Protein AF-A0A6G2DXN5-F1 (afdb_monomer_lite)

Structure (mmCIF, N/CA/C/O backbone):
data_AF-A0A6G2DXN5-F1
#
_entry.id   AF-A0A6G2DXN5-F1
#
loop_
_atom_site.group_PDB
_atom_site.id
_atom_site.type_symbol
_atom_site.label_atom_id
_atom_site.label_alt_id
_atom_site.label_comp_id
_atom_site.label_asym_id
_atom_site.label_entity_id
_atom_site.label_seq_id
_atom_site.pdbx_PDB_ins_code
_atom_site.Cartn_x
_atom_site.Cartn_y
_atom_site.Cartn_z
_atom_site.occupancy
_atom_site.B_iso_or_equiv
_atom_site.auth_seq_id
_atom_site.auth_comp_id
_atom_site.auth_asym_id
_atom_site.auth_atom_id
_atom_site.pdbx_PDB_model_num
ATOM 1 N N . MET A 1 1 ? -7.588 2.691 -18.943 1.00 57.41 1 MET A N 1
ATOM 2 C CA . MET A 1 1 ? -6.439 1.890 -18.451 1.00 57.41 1 MET A CA 1
ATOM 3 C C . MET A 1 1 ? -5.803 0.986 -19.514 1.00 57.41 1 MET A C 1
ATOM 5 O O . MET A 1 1 ? -4.585 0.892 -19.515 1.00 57.41 1 MET A O 1
ATOM 9 N N . GLN A 1 2 ? -6.555 0.386 -20.450 1.00 61.00 2 GLN A N 1
ATOM 10 C CA . GLN A 1 2 ? -6.037 -0.620 -21.407 1.00 61.00 2 GLN A CA 1
ATOM 11 C C . GLN A 1 2 ? -4.804 -0.214 -22.246 1.00 61.00 2 GLN A C 1
ATOM 13 O O . GLN A 1 2 ? -3.930 -1.043 -22.473 1.00 61.00 2 GLN A O 1
ATOM 18 N N . ARG A 1 3 ? -4.662 1.050 -22.677 1.00 68.50 3 ARG A N 1
ATOM 19 C CA . ARG A 1 3 ? -3.498 1.461 -23.499 1.00 68.50 3 ARG A CA 1
ATOM 20 C C . ARG A 1 3 ? -2.156 1.425 -22.753 1.00 68.50 3 ARG A C 1
ATOM 22 O O . ARG A 1 3 ? -1.118 1.305 -23.391 1.00 68.50 3 ARG A O 1
ATOM 29 N N . LEU A 1 4 ? -2.166 1.513 -21.422 1.00 56.88 4 LEU A N 1
ATOM 30 C CA . LEU A 1 4 ? -0.944 1.522 -20.609 1.00 56.88 4 LEU A CA 1
ATOM 31 C C . LEU A 1 4 ? -0.429 0.113 -20.270 1.00 56.88 4 LEU A C 1
ATOM 33 O O . LEU A 1 4 ? 0.672 -0.021 -19.737 1.00 56.88 4 LEU A O 1
ATOM 37 N N . GLU A 1 5 ? -1.189 -0.944 -20.564 1.00 67.38 5 GLU A N 1
ATOM 38 C CA . GLU A 1 5 ? -0.736 -2.324 -20.337 1.00 67.38 5 GLU A CA 1
ATOM 39 C C . GLU A 1 5 ? 0.268 -2.811 -21.384 1.00 67.38 5 GLU A C 1
ATOM 41 O O . GLU A 1 5 ? 1.165 -3.588 -21.055 1.00 67.38 5 GLU A O 1
ATOM 46 N N . VAL A 1 6 ? 0.174 -2.301 -22.616 1.00 71.25 6 VAL A N 1
ATOM 47 C CA . VAL A 1 6 ? 1.043 -2.670 -23.749 1.00 71.25 6 VAL A CA 1
ATOM 48 C C . VAL A 1 6 ? 2.525 -2.389 -23.460 1.00 71.25 6 VAL A C 1
ATOM 50 O O . VAL A 1 6 ? 3.402 -3.083 -23.964 1.00 71.25 6 VAL A O 1
ATOM 53 N N . TYR A 1 7 ? 2.820 -1.418 -22.593 1.00 63.31 7 TYR A N 1
ATOM 54 C CA . TYR A 1 7 ? 4.181 -0.939 -22.329 1.00 63.31 7 TYR A CA 1
ATOM 55 C C . TYR A 1 7 ? 4.789 -1.439 -21.012 1.00 63.31 7 TYR A C 1
ATOM 57 O O . TYR A 1 7 ? 5.833 -0.942 -20.594 1.00 63.31 7 TYR A O 1
ATOM 65 N N . LYS A 1 8 ? 4.179 -2.435 -20.355 1.00 58.81 8 LYS A N 1
ATOM 66 C CA . LYS A 1 8 ? 4.570 -2.890 -19.004 1.00 58.81 8 LYS A CA 1
ATOM 67 C C . LYS A 1 8 ? 6.038 -3.329 -18.843 1.00 58.81 8 LYS A C 1
ATOM 69 O O . LYS A 1 8 ? 6.544 -3.325 -17.727 1.00 58.81 8 LYS A O 1
ATOM 74 N N . ASN A 1 9 ? 6.717 -3.687 -19.937 1.00 63.88 9 ASN A N 1
ATOM 75 C CA . ASN A 1 9 ? 8.093 -4.200 -19.931 1.00 63.88 9 ASN A CA 1
ATOM 76 C C . ASN A 1 9 ? 9.163 -3.144 -20.265 1.00 63.88 9 ASN A C 1
ATOM 78 O O . ASN A 1 9 ? 10.351 -3.446 -20.186 1.00 63.88 9 ASN A O 1
ATOM 82 N N . TYR A 1 10 ? 8.778 -1.921 -20.640 1.00 69.88 10 TYR A N 1
ATOM 83 C CA . TYR A 1 10 ? 9.742 -0.850 -20.887 1.00 69.88 10 TYR A CA 1
ATOM 84 C C . TYR A 1 10 ? 10.002 -0.102 -19.577 1.00 69.88 10 TYR A C 1
ATOM 86 O O . TYR A 1 10 ? 9.141 0.632 -19.095 1.00 69.88 10 TYR A O 1
ATOM 94 N N . GLN A 1 11 ? 11.174 -0.317 -18.976 1.00 63.56 11 GLN A N 1
ATOM 95 C CA . GLN A 1 11 ? 11.439 0.024 -17.573 1.00 63.56 11 GLN A CA 1
ATOM 96 C C . GLN A 1 11 ? 11.172 1.501 -17.228 1.00 63.56 11 GLN A C 1
ATOM 98 O O . GLN A 1 11 ? 10.498 1.781 -16.242 1.00 63.56 11 GLN A O 1
ATOM 103 N N . HIS A 1 12 ? 11.570 2.444 -18.087 1.00 69.38 12 HIS A N 1
ATOM 104 C CA . HIS A 1 12 ? 11.285 3.870 -17.867 1.00 69.38 12 HIS A CA 1
ATOM 105 C C . HIS A 1 12 ? 9.796 4.231 -17.982 1.00 69.38 12 HIS A C 1
ATOM 107 O O . HIS A 1 12 ? 9.310 5.106 -17.267 1.00 69.38 12 HIS A O 1
ATOM 113 N N . LEU A 1 13 ? 9.048 3.551 -18.857 1.00 78.94 13 LEU A N 1
ATOM 114 C CA . LEU A 1 13 ? 7.602 3.758 -18.983 1.00 78.94 13 LEU A CA 1
ATOM 115 C C . LEU A 1 13 ? 6.851 3.116 -17.815 1.00 78.94 13 LEU A C 1
ATOM 117 O O . LEU A 1 13 ? 5.801 3.620 -17.423 1.00 78.94 13 LEU A O 1
ATOM 121 N N . TYR A 1 14 ? 7.395 2.041 -17.240 1.00 82.25 14 TYR A N 1
ATOM 122 C CA . TYR A 1 14 ? 6.853 1.421 -16.038 1.00 82.25 14 TYR A CA 1
ATOM 123 C C . TYR A 1 14 ? 6.917 2.378 -14.844 1.00 82.25 14 TYR A C 1
ATOM 125 O O . TYR A 1 14 ? 5.882 2.653 -14.241 1.00 82.25 14 TYR A O 1
ATOM 133 N N . ASP A 1 15 ? 8.087 2.943 -14.540 1.00 85.06 15 ASP A N 1
ATOM 134 C CA . ASP A 1 15 ? 8.223 3.857 -13.398 1.00 85.06 15 ASP A CA 1
ATOM 135 C C . ASP A 1 15 ? 7.360 5.113 -13.567 1.00 85.06 15 ASP A C 1
ATOM 137 O O . ASP A 1 15 ? 6.672 5.524 -12.629 1.00 85.06 15 ASP A O 1
ATOM 141 N N . LEU A 1 16 ? 7.297 5.660 -14.787 1.00 89.44 16 LEU A N 1
ATOM 142 C CA . LEU A 1 16 ? 6.409 6.776 -15.107 1.00 89.44 16 LEU A CA 1
ATOM 143 C C . LEU A 1 16 ? 4.931 6.407 -14.914 1.00 89.44 16 LEU A C 1
ATOM 145 O O . LEU A 1 16 ? 4.176 7.168 -14.308 1.00 89.44 16 LEU A O 1
ATOM 149 N N . ARG A 1 17 ? 4.509 5.229 -15.391 1.00 90.62 17 ARG A N 1
ATOM 150 C CA . ARG A 1 17 ? 3.143 4.725 -15.194 1.00 90.62 17 ARG A CA 1
ATOM 151 C C . ARG A 1 17 ? 2.815 4.613 -13.707 1.00 90.62 17 ARG A C 1
ATOM 153 O O . ARG A 1 17 ? 1.734 5.043 -13.310 1.00 90.62 17 ARG A O 1
ATOM 160 N N . ILE A 1 18 ? 3.715 4.063 -12.891 1.00 92.19 18 ILE A N 1
ATOM 161 C CA . ILE A 1 18 ? 3.481 3.928 -11.449 1.00 92.19 18 ILE A CA 1
ATOM 162 C C . ILE A 1 18 ? 3.355 5.300 -10.784 1.00 92.19 18 ILE A C 1
ATOM 164 O O . ILE A 1 18 ? 2.407 5.510 -10.030 1.00 92.19 18 ILE A O 1
ATOM 168 N N . ALA A 1 19 ? 4.239 6.249 -11.104 1.00 93.19 19 ALA A N 1
ATOM 169 C CA . ALA A 1 19 ? 4.159 7.608 -10.572 1.00 93.19 19 ALA A CA 1
ATOM 170 C C . ALA A 1 19 ? 2.825 8.291 -10.932 1.00 93.19 19 ALA A C 1
ATOM 172 O O . ALA A 1 19 ? 2.168 8.870 -10.067 1.00 93.19 19 ALA A O 1
ATOM 173 N N . ILE A 1 20 ? 2.379 8.167 -12.189 1.00 95.56 20 ILE A N 1
ATOM 174 C CA . ILE A 1 20 ? 1.092 8.717 -12.646 1.00 95.56 20 ILE A CA 1
ATOM 175 C C . ILE A 1 20 ? -0.075 8.088 -11.878 1.00 95.56 20 ILE A C 1
ATOM 177 O O . ILE A 1 20 ? -0.953 8.804 -11.400 1.00 95.56 20 ILE A O 1
ATOM 181 N N . LEU A 1 21 ? -0.094 6.761 -11.745 1.00 96.56 21 LEU A N 1
ATOM 182 C CA . LEU A 1 21 ? -1.163 6.048 -11.045 1.00 96.56 21 LEU A CA 1
ATOM 183 C C . LEU A 1 21 ? -1.200 6.399 -9.549 1.00 96.56 21 LEU A C 1
ATOM 185 O O . LEU A 1 21 ? -2.282 6.629 -9.012 1.00 96.56 21 LEU A O 1
ATOM 189 N N . LEU A 1 22 ? -0.045 6.506 -8.885 1.00 96.44 22 LEU A N 1
ATOM 190 C CA . LEU A 1 22 ? 0.032 6.941 -7.487 1.00 96.44 22 LEU A CA 1
ATOM 191 C C . LEU A 1 22 ? -0.540 8.352 -7.318 1.00 96.44 22 LEU A C 1
ATOM 193 O O . LEU A 1 22 ? -1.417 8.552 -6.477 1.00 96.44 22 LEU A O 1
ATOM 197 N N . ASN A 1 23 ? -0.140 9.295 -8.173 1.00 96.81 23 ASN A N 1
ATOM 198 C CA . ASN A 1 23 ? -0.650 10.666 -8.135 1.00 96.81 23 ASN A CA 1
ATOM 199 C C . ASN A 1 23 ? -2.160 10.730 -8.402 1.00 96.81 23 ASN A C 1
ATOM 201 O O . ASN A 1 23 ? -2.878 11.428 -7.687 1.00 96.81 23 ASN A O 1
ATOM 205 N N . LEU A 1 24 ? -2.665 9.961 -9.373 1.00 97.94 24 LEU A N 1
ATOM 206 C CA . LEU A 1 24 ? -4.103 9.869 -9.636 1.00 97.94 24 LEU A CA 1
ATOM 207 C C . LEU A 1 24 ? -4.860 9.288 -8.440 1.00 97.94 24 LEU A C 1
ATOM 209 O O . LEU A 1 24 ? -5.896 9.832 -8.071 1.00 97.94 24 LEU A O 1
ATOM 213 N N . SER A 1 25 ? -4.350 8.232 -7.797 1.00 97.75 25 SER A N 1
ATOM 214 C CA . SER A 1 25 ? -5.007 7.693 -6.598 1.00 97.75 25 SER A CA 1
ATOM 215 C C . SER A 1 25 ? -5.071 8.716 -5.459 1.00 97.75 25 SER A C 1
ATOM 217 O O . SER A 1 25 ? -6.101 8.786 -4.797 1.00 97.75 25 SER A O 1
ATOM 219 N N . THR A 1 26 ? -4.041 9.557 -5.285 1.00 96.94 26 THR A N 1
ATOM 220 C CA . THR A 1 26 ? -4.055 10.670 -4.316 1.00 96.94 26 THR A CA 1
ATOM 221 C C . THR A 1 26 ? -5.143 11.686 -4.665 1.00 96.94 26 THR A C 1
ATOM 223 O O . THR A 1 26 ? -5.940 12.064 -3.812 1.00 96.94 26 THR A O 1
ATOM 226 N N . LEU A 1 27 ? -5.205 12.111 -5.933 1.00 98.06 27 LEU A N 1
ATOM 227 C CA . LEU A 1 27 ? -6.190 13.090 -6.393 1.00 98.06 27 LEU A CA 1
ATOM 228 C C . LEU A 1 27 ? -7.621 12.578 -6.213 1.00 98.06 27 LEU A C 1
ATOM 230 O O . LEU A 1 27 ? -8.461 13.306 -5.690 1.00 98.06 27 LEU A O 1
ATOM 234 N N . TYR A 1 28 ? -7.904 11.337 -6.611 1.00 98.19 28 TYR A N 1
ATOM 235 C CA . TYR A 1 28 ? -9.237 10.756 -6.447 1.00 98.19 28 TYR A CA 1
ATOM 236 C C . TYR A 1 28 ? -9.609 10.565 -4.974 1.00 98.19 28 TYR A C 1
ATOM 238 O O . TYR A 1 28 ? -10.752 10.830 -4.613 1.00 98.19 28 TYR A O 1
ATOM 246 N N . LEU A 1 29 ? -8.649 10.185 -4.121 1.00 96.75 29 LEU A N 1
ATOM 247 C CA . LEU A 1 29 ? -8.868 10.085 -2.677 1.00 96.75 29 LEU A CA 1
ATOM 248 C C . LEU A 1 29 ? -9.295 11.434 -2.084 1.00 96.75 29 LEU A C 1
ATOM 250 O O . LEU A 1 29 ? -10.333 11.517 -1.434 1.00 96.75 29 LEU A O 1
ATOM 254 N N . TYR A 1 30 ? -8.543 12.502 -2.362 1.00 96.12 30 TYR A N 1
ATOM 255 C CA . TYR A 1 30 ? -8.826 13.839 -1.822 1.00 96.12 30 TYR A CA 1
ATOM 256 C C . TYR A 1 30 ? -10.109 14.460 -2.378 1.00 96.12 30 TYR A C 1
ATOM 258 O O . TYR A 1 30 ? -10.774 15.220 -1.680 1.00 96.12 30 TYR A O 1
ATOM 266 N N . ASN A 1 31 ? -10.501 14.098 -3.600 1.00 96.94 31 ASN A N 1
ATOM 267 C CA . ASN A 1 31 ? -11.779 14.507 -4.185 1.00 96.94 31 ASN A CA 1
ATOM 268 C C . ASN A 1 31 ? -12.953 13.588 -3.794 1.00 96.94 31 ASN A C 1
ATOM 270 O O . ASN A 1 31 ? -14.027 13.701 -4.378 1.00 96.94 31 ASN A O 1
ATOM 274 N N . GLN A 1 32 ? -12.771 12.689 -2.818 1.00 94.75 32 GLN A N 1
ATOM 275 C CA . GLN A 1 32 ? -13.795 11.766 -2.307 1.00 94.75 32 GLN A CA 1
ATOM 276 C C . GLN A 1 32 ? -14.333 10.752 -3.334 1.00 94.75 32 GLN A C 1
ATOM 278 O O . GLN A 1 32 ? -15.293 10.029 -3.059 1.00 94.75 32 GLN A O 1
ATOM 283 N N . ASP A 1 33 ? -13.679 10.604 -4.490 1.00 97.19 33 ASP A N 1
ATOM 284 C CA . ASP A 1 33 ? -13.959 9.518 -5.430 1.00 97.19 33 ASP A CA 1
ATOM 285 C C . ASP A 1 33 ? -13.229 8.242 -4.982 1.00 97.19 33 ASP A C 1
ATOM 287 O O . ASP A 1 33 ? -12.236 7.778 -5.562 1.00 97.19 33 ASP A O 1
ATOM 291 N N . LYS A 1 34 ? -13.751 7.662 -3.895 1.00 96.31 34 LYS A N 1
ATOM 292 C CA . LYS A 1 34 ? -13.236 6.425 -3.294 1.00 96.31 34 LYS A CA 1
ATOM 293 C C . LYS A 1 34 ? -13.255 5.255 -4.285 1.00 96.31 34 LYS A C 1
ATOM 295 O O . LYS A 1 34 ? -12.412 4.364 -4.203 1.00 96.31 34 LYS A O 1
ATOM 300 N N . ASN A 1 35 ? -14.185 5.238 -5.244 1.00 97.12 35 ASN A N 1
ATOM 301 C CA . ASN A 1 35 ? -14.292 4.151 -6.217 1.00 97.12 35 ASN A CA 1
ATOM 302 C C . ASN A 1 35 ? -13.128 4.159 -7.210 1.00 97.12 35 ASN A C 1
ATOM 304 O O . ASN A 1 35 ? -12.489 3.116 -7.391 1.00 97.12 35 ASN A O 1
ATOM 308 N N . MET A 1 36 ? -12.816 5.314 -7.803 1.00 97.56 36 MET A N 1
ATOM 309 C CA . MET A 1 36 ? -11.673 5.433 -8.713 1.00 97.56 36 MET A CA 1
ATOM 310 C C . MET A 1 36 ? -10.344 5.241 -7.986 1.00 97.56 36 MET A C 1
ATOM 312 O O . MET A 1 36 ? -9.483 4.505 -8.478 1.00 97.56 36 MET A O 1
ATOM 316 N N . CYS A 1 37 ? -10.191 5.819 -6.788 1.00 98.25 37 CYS A N 1
ATOM 317 C CA . CYS A 1 37 ? -9.001 5.607 -5.962 1.00 98.25 37 CYS A CA 1
ATOM 318 C C . CYS A 1 37 ? -8.768 4.111 -5.697 1.00 98.25 37 CYS A C 1
ATOM 320 O O . CYS A 1 37 ? -7.685 3.588 -5.974 1.00 98.25 37 CYS A O 1
ATOM 322 N N . LYS A 1 38 ? -9.811 3.396 -5.260 1.00 97.44 38 LYS A N 1
ATOM 323 C CA . LYS A 1 38 ? -9.763 1.956 -4.989 1.00 97.44 38 LYS A CA 1
ATOM 324 C C . LYS A 1 38 ? -9.370 1.137 -6.220 1.00 97.44 38 LYS A C 1
ATOM 326 O O . LYS A 1 38 ? -8.501 0.274 -6.117 1.00 97.44 38 LYS A O 1
ATOM 331 N N . GLN A 1 39 ? -9.970 1.398 -7.385 1.00 97.25 39 GLN A N 1
ATOM 332 C CA . GLN A 1 39 ? -9.633 0.679 -8.625 1.00 97.25 39 GLN A CA 1
ATOM 333 C C . GLN A 1 39 ? -8.159 0.854 -9.015 1.00 97.25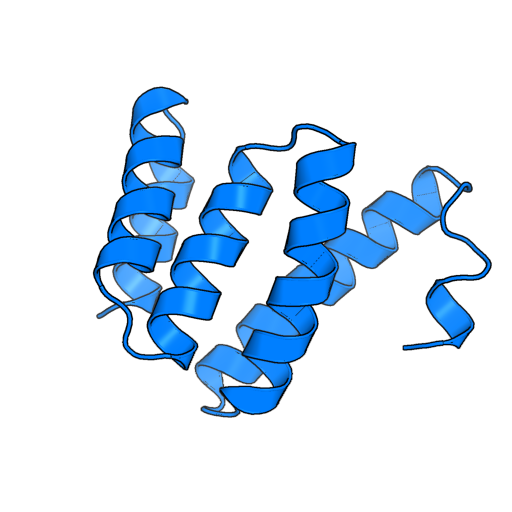 39 GLN A C 1
ATOM 335 O O . GLN A 1 39 ? -7.481 -0.115 -9.375 1.00 97.25 39 GLN A O 1
ATOM 340 N N . ILE A 1 40 ? -7.644 2.081 -8.903 1.00 97.94 40 ILE A N 1
ATOM 341 C CA . ILE A 1 40 ? -6.233 2.373 -9.170 1.00 97.94 40 ILE A CA 1
ATOM 342 C C . ILE A 1 40 ? -5.333 1.666 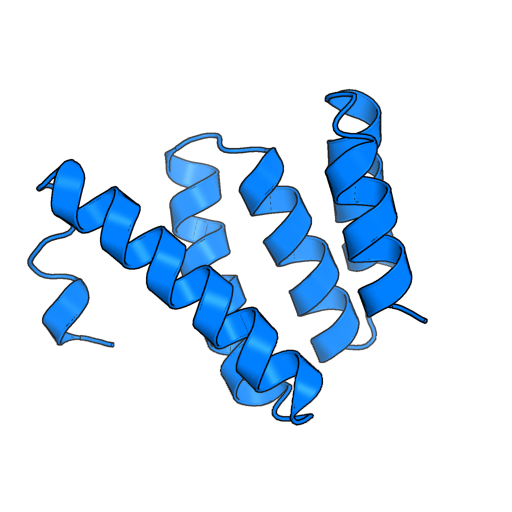-8.151 1.00 97.94 40 ILE A C 1
ATOM 344 O O . ILE A 1 40 ? -4.361 1.023 -8.545 1.00 97.94 40 ILE A O 1
ATOM 348 N N . CYS A 1 41 ? -5.672 1.724 -6.860 1.00 98.00 41 CYS A N 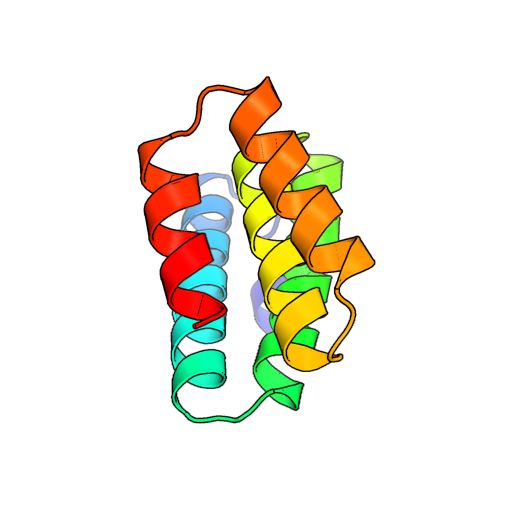1
ATOM 349 C CA . CYS A 1 41 ? -4.881 1.088 -5.810 1.00 98.00 41 CYS A CA 1
ATOM 350 C C . CYS A 1 41 ? -4.832 -0.439 -5.959 1.00 98.00 41 CYS A C 1
ATOM 352 O O . CYS A 1 41 ? -3.777 -1.020 -5.738 1.00 98.00 41 CYS A O 1
ATOM 354 N N . TYR A 1 42 ? -5.907 -1.104 -6.401 1.00 97.56 42 TYR A N 1
ATOM 355 C CA . TYR A 1 42 ? -5.852 -2.542 -6.703 1.00 97.56 42 TYR A CA 1
ATOM 356 C C . TYR A 1 42 ? -4.931 -2.867 -7.882 1.00 97.56 42 TYR A C 1
ATOM 358 O O . TYR A 1 42 ? -4.213 -3.864 -7.836 1.00 97.56 42 TYR A O 1
ATOM 366 N N . THR A 1 43 ? -4.905 -2.012 -8.908 1.00 94.69 43 THR A N 1
ATOM 367 C CA . THR A 1 43 ? -3.974 -2.166 -10.040 1.00 94.69 43 THR A CA 1
ATOM 368 C C . THR A 1 43 ? -2.523 -2.035 -9.564 1.00 94.69 43 THR A C 1
ATOM 370 O O . THR A 1 43 ? -1.683 -2.877 -9.873 1.00 94.69 43 THR A O 1
ATOM 373 N N . LEU A 1 44 ? -2.240 -1.011 -8.751 1.00 96.56 44 LEU A N 1
ATOM 374 C CA . LEU A 1 44 ? -0.919 -0.776 -8.163 1.00 96.56 44 LEU A CA 1
ATOM 375 C C . LEU A 1 44 ? -0.494 -1.874 -7.178 1.00 96.56 44 LEU A C 1
ATOM 377 O O . LEU A 1 44 ? 0.691 -2.189 -7.098 1.00 96.56 44 LEU A O 1
ATOM 381 N N . LEU A 1 45 ? -1.440 -2.466 -6.446 1.00 96.81 45 LEU A N 1
ATOM 382 C CA . LEU A 1 45 ? -1.172 -3.521 -5.472 1.00 96.81 45 LEU A CA 1
ATOM 383 C C . LEU A 1 45 ? -0.571 -4.763 -6.143 1.00 96.81 45 LEU A C 1
ATOM 385 O O . LEU A 1 45 ? 0.405 -5.316 -5.637 1.00 96.81 45 LEU A O 1
ATOM 389 N N . GLU A 1 46 ? -1.124 -5.193 -7.278 1.00 93.12 46 GLU A N 1
ATOM 390 C CA . GLU A 1 46 ? -0.595 -6.328 -8.047 1.00 93.12 46 GLU A CA 1
ATOM 391 C C . GLU A 1 46 ? 0.809 -6.029 -8.599 1.00 93.12 46 GLU A C 1
ATOM 393 O O . GLU A 1 46 ? 1.729 -6.837 -8.440 1.00 93.12 46 GLU A O 1
ATOM 398 N N . ASP A 1 47 ? 1.013 -4.829 -9.153 1.00 91.25 47 ASP A N 1
ATOM 399 C CA . ASP A 1 47 ? 2.322 -4.363 -9.629 1.00 91.25 47 ASP A CA 1
ATOM 400 C C . ASP A 1 47 ? 3.366 -4.351 -8.484 1.00 91.25 47 ASP A C 1
ATOM 402 O O . ASP A 1 47 ? 4.494 -4.838 -8.637 1.00 91.25 47 ASP A O 1
ATOM 406 N N . ALA A 1 48 ? 2.980 -3.868 -7.299 1.00 94.56 48 ALA A N 1
ATOM 407 C CA . ALA A 1 48 ? 3.843 -3.792 -6.123 1.00 94.56 48 ALA A CA 1
ATOM 408 C C . ALA A 1 48 ? 4.198 -5.176 -5.546 1.00 94.56 48 ALA A C 1
ATOM 410 O O . ALA A 1 48 ? 5.356 -5.389 -5.177 1.00 94.56 48 ALA A O 1
ATOM 411 N N . LYS A 1 49 ? 3.262 -6.141 -5.531 1.00 94.00 49 LYS A N 1
ATOM 412 C CA . LYS A 1 49 ? 3.546 -7.540 -5.142 1.00 94.00 49 LYS A CA 1
ATOM 413 C C . LYS A 1 49 ? 4.579 -8.173 -6.070 1.00 94.00 49 LYS A C 1
ATOM 415 O O . LYS A 1 49 ? 5.559 -8.744 -5.596 1.00 94.00 49 LYS A O 1
ATOM 420 N N . ASN A 1 50 ? 4.389 -8.023 -7.381 1.00 90.50 50 ASN A N 1
ATOM 421 C CA . ASN A 1 50 ? 5.273 -8.607 -8.390 1.00 90.50 50 ASN A CA 1
ATOM 422 C C . ASN A 1 50 ? 6.704 -8.063 -8.293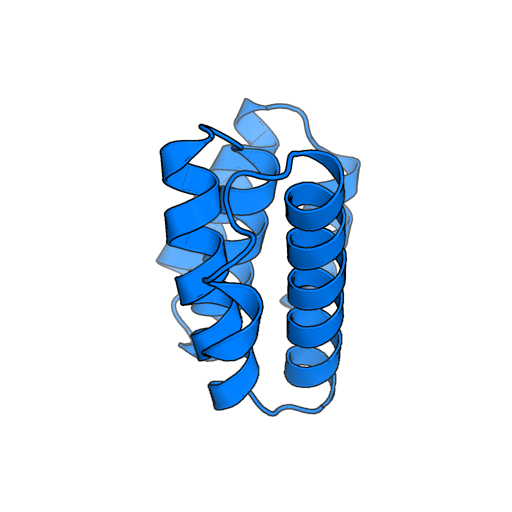 1.00 90.50 50 ASN A C 1
ATOM 424 O O . ASN A 1 50 ? 7.669 -8.806 -8.472 1.00 90.50 50 ASN A O 1
ATOM 428 N N . LYS A 1 51 ? 6.852 -6.772 -7.979 1.00 90.69 51 LYS A N 1
ATOM 429 C CA . LYS A 1 51 ? 8.158 -6.120 -7.797 1.00 90.69 51 LYS A CA 1
ATOM 430 C C . LYS A 1 51 ? 8.713 -6.204 -6.375 1.00 90.69 51 LYS A C 1
ATOM 432 O O . LYS A 1 51 ? 9.850 -5.793 -6.173 1.00 90.69 51 LYS A O 1
ATOM 437 N N . LYS A 1 52 ? 7.947 -6.730 -5.411 1.00 93.38 52 LYS A N 1
ATOM 438 C CA . L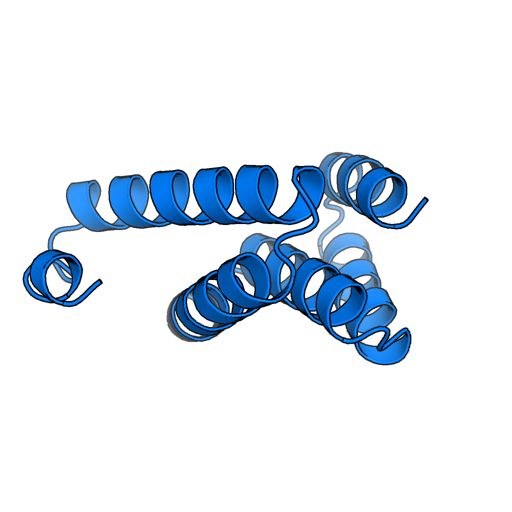YS A 1 52 ? 8.284 -6.739 -3.975 1.00 93.38 52 LYS A CA 1
ATOM 439 C C . LYS A 1 52 ? 8.566 -5.330 -3.419 1.00 93.38 52 LYS A C 1
ATOM 441 O O . LYS A 1 52 ? 9.467 -5.144 -2.610 1.00 93.38 52 LYS A O 1
ATOM 446 N N . SER A 1 53 ? 7.798 -4.338 -3.873 1.00 93.62 53 SER A N 1
ATOM 447 C CA . SER A 1 53 ? 7.916 -2.932 -3.453 1.00 93.62 53 SER A CA 1
ATOM 448 C C . SER A 1 53 ? 7.055 -2.700 -2.207 1.00 93.62 53 SER A C 1
ATOM 450 O O . SER A 1 53 ? 5.850 -2.456 -2.317 1.00 93.62 53 SER A O 1
ATOM 452 N N . TYR A 1 54 ? 7.638 -2.869 -1.018 1.00 94.19 54 TYR A N 1
ATOM 453 C CA . TYR A 1 54 ? 6.895 -2.839 0.252 1.00 94.19 54 TYR A CA 1
ATOM 454 C C . TYR A 1 54 ? 6.341 -1.455 0.608 1.00 94.19 54 TYR A C 1
ATOM 456 O O . TYR A 1 54 ? 5.234 -1.360 1.136 1.00 94.19 54 TYR A O 1
ATOM 464 N N . ASP A 1 55 ? 7.053 -0.402 0.221 1.00 93.50 55 ASP A N 1
ATOM 465 C CA . ASP A 1 55 ? 6.615 0.994 0.260 1.00 93.50 55 ASP A CA 1
ATOM 466 C C . ASP A 1 55 ? 5.288 1.193 -0.501 1.00 93.50 55 ASP A C 1
ATOM 468 O O . ASP A 1 55 ? 4.287 1.660 0.045 1.00 93.50 55 ASP A O 1
ATOM 472 N N . ARG A 1 56 ? 5.226 0.733 -1.756 1.00 95.44 56 ARG A N 1
ATOM 473 C CA . ARG A 1 56 ? 4.032 0.850 -2.607 1.00 95.44 56 ARG A CA 1
ATOM 474 C C . ARG A 1 56 ? 2.906 -0.061 -2.131 1.00 95.44 56 ARG A C 1
ATOM 476 O O . ARG A 1 56 ? 1.739 0.323 -2.217 1.00 95.44 56 ARG A O 1
ATOM 483 N N . LEU A 1 57 ? 3.235 -1.248 -1.613 1.00 96.94 57 LEU A N 1
ATOM 484 C CA . LEU A 1 57 ? 2.256 -2.140 -0.986 1.00 96.94 57 LEU A CA 1
ATOM 485 C C . LEU A 1 57 ? 1.574 -1.462 0.201 1.00 96.94 57 LEU A C 1
ATOM 487 O O . LEU A 1 57 ? 0.349 -1.533 0.309 1.00 96.94 57 LEU A O 1
ATOM 491 N N . ALA A 1 58 ? 2.342 -0.791 1.059 1.00 97.94 58 ALA A N 1
ATOM 492 C CA . ALA A 1 58 ? 1.800 -0.079 2.204 1.00 97.94 58 ALA A CA 1
ATOM 493 C C . ALA A 1 58 ? 0.841 1.042 1.785 1.00 97.94 58 ALA A C 1
ATOM 495 O O . ALA A 1 58 ? -0.285 1.077 2.281 1.00 97.94 58 ALA A O 1
ATOM 496 N N . ILE A 1 59 ? 1.231 1.882 0.813 1.00 97.69 59 ILE A N 1
ATOM 497 C CA . ILE A 1 59 ? 0.357 2.935 0.261 1.00 97.69 59 ILE A CA 1
ATOM 498 C C . ILE A 1 59 ? -0.960 2.333 -0.246 1.00 97.69 59 ILE A C 1
ATOM 500 O O . ILE A 1 59 ? -2.039 2.824 0.088 1.00 97.69 59 ILE A O 1
ATOM 504 N N . CYS A 1 60 ? -0.889 1.244 -1.021 1.00 98.19 60 CYS A N 1
ATOM 505 C CA . CYS A 1 60 ? -2.084 0.596 -1.559 1.00 98.19 60 CYS A CA 1
ATOM 506 C C . CYS A 1 60 ? -2.988 0.058 -0.445 1.00 98.19 60 CYS A C 1
ATOM 508 O O . CYS A 1 60 ? -4.197 0.263 -0.500 1.00 98.19 60 CYS A O 1
ATOM 510 N N . TYR A 1 61 ? -2.430 -0.602 0.574 1.00 98.44 61 TYR A N 1
ATOM 511 C CA . TYR A 1 61 ? -3.223 -1.121 1.690 1.00 98.44 61 TYR A CA 1
ATOM 512 C C . TYR A 1 61 ? -3.905 -0.013 2.494 1.00 98.44 61 TYR A C 1
ATOM 514 O O . TYR A 1 61 ? -5.100 -0.130 2.764 1.00 98.44 61 TYR A O 1
ATOM 522 N N . VAL A 1 62 ? -3.194 1.074 2.812 1.00 98.44 62 VAL A N 1
ATOM 523 C CA . VAL A 1 62 ? -3.786 2.212 3.532 1.00 98.44 62 VAL A CA 1
ATOM 524 C C . VAL A 1 62 ? -4.917 2.832 2.721 1.00 98.44 62 VAL A C 1
ATOM 526 O O . VAL A 1 62 ? -6.034 2.944 3.219 1.00 98.44 62 VAL A O 1
ATOM 529 N N . ARG A 1 63 ? -4.676 3.167 1.450 1.00 98.19 63 ARG A N 1
ATOM 530 C CA . ARG A 1 63 ? -5.678 3.852 0.619 1.00 98.19 63 ARG A CA 1
ATOM 531 C C . ARG A 1 63 ? -6.879 2.983 0.278 1.00 98.19 63 ARG A C 1
ATOM 533 O O . ARG A 1 63 ? -8.000 3.486 0.289 1.00 98.19 63 ARG A O 1
ATOM 540 N N . ILE A 1 64 ? -6.683 1.684 0.028 1.00 98.38 64 ILE A N 1
ATOM 541 C CA . ILE A 1 64 ? -7.809 0.746 -0.109 1.00 98.38 64 ILE A CA 1
ATOM 542 C C . ILE A 1 64 ? -8.589 0.708 1.205 1.00 98.38 64 ILE A C 1
ATOM 544 O O . ILE A 1 64 ? -9.807 0.830 1.164 1.00 98.38 64 ILE A O 1
ATOM 548 N N . GLY A 1 65 ? -7.896 0.629 2.345 1.00 98.31 65 GLY A N 1
ATOM 549 C CA . GLY A 1 65 ? -8.513 0.627 3.667 1.00 98.31 65 GLY A CA 1
ATOM 550 C C . GLY A 1 65 ? -9.358 1.873 3.931 1.00 98.31 65 GLY A C 1
ATOM 551 O O . GLY A 1 65 ? -10.494 1.734 4.362 1.00 98.31 65 GLY A O 1
ATOM 552 N N . ILE A 1 66 ? -8.878 3.071 3.578 1.00 97.75 66 ILE A N 1
ATOM 553 C CA . ILE A 1 66 ? -9.663 4.321 3.649 1.00 97.75 66 ILE A CA 1
ATOM 554 C C . ILE A 1 66 ? -10.881 4.268 2.709 1.00 97.75 66 ILE A C 1
ATOM 556 O O . ILE A 1 66 ? -11.986 4.693 3.055 1.00 97.75 66 ILE A O 1
ATOM 560 N N . CYS A 1 67 ? -10.701 3.742 1.495 1.00 97.75 67 CYS A N 1
ATOM 561 C CA . CYS A 1 67 ? -11.777 3.658 0.507 1.00 97.75 67 CYS A CA 1
ATOM 562 C C . CYS A 1 67 ? -12.858 2.625 0.864 1.00 97.75 67 CYS A C 1
ATOM 564 O O . CYS A 1 67 ? -13.965 2.713 0.333 1.00 97.75 67 CYS A O 1
ATOM 566 N N . THR A 1 68 ? -12.538 1.636 1.701 1.00 97.12 68 THR A N 1
ATOM 567 C CA . THR A 1 68 ? -13.452 0.561 2.125 1.00 97.12 68 THR A CA 1
ATOM 568 C C . THR A 1 68 ? -13.793 0.603 3.612 1.00 97.12 68 THR A C 1
ATOM 570 O O . THR A 1 68 ? -14.422 -0.331 4.099 1.00 97.12 68 THR A O 1
ATOM 573 N N . ASP A 1 69 ? -13.343 1.637 4.325 1.00 96.81 69 ASP A N 1
ATOM 574 C CA . ASP A 1 69 ? -13.450 1.783 5.779 1.00 96.81 69 ASP A CA 1
ATOM 575 C C . ASP A 1 69 ? -12.942 0.532 6.550 1.00 96.81 69 ASP A C 1
ATOM 577 O O . ASP A 1 69 ? -13.470 0.142 7.591 1.00 96.81 69 ASP A O 1
ATOM 581 N N . ASP A 1 70 ? -11.887 -0.117 6.029 1.00 98.06 70 ASP A N 1
ATOM 582 C CA . ASP A 1 70 ? -11.253 -1.312 6.606 1.00 98.06 70 ASP A CA 1
ATOM 583 C C . ASP A 1 70 ? -9.994 -0.936 7.401 1.00 98.06 70 ASP A C 1
ATOM 585 O O . ASP A 1 70 ? -8.879 -0.837 6.874 1.00 98.06 70 ASP A O 1
ATOM 589 N N . SER A 1 71 ? -10.170 -0.772 8.713 1.00 97.62 71 SER A N 1
ATOM 590 C CA . SER A 1 71 ? -9.089 -0.416 9.635 1.00 97.62 71 SER A CA 1
ATOM 591 C C . SER A 1 71 ? -7.986 -1.473 9.728 1.00 97.62 71 SER A C 1
ATOM 593 O O . SER A 1 71 ? -6.833 -1.123 9.986 1.00 97.62 71 SER A O 1
ATOM 595 N N . LYS A 1 72 ? -8.284 -2.757 9.476 1.00 98.19 72 LYS A N 1
ATOM 596 C CA . LYS A 1 72 ? -7.263 -3.818 9.490 1.00 98.19 72 LYS A CA 1
ATOM 597 C C . LYS A 1 72 ? -6.312 -3.657 8.315 1.00 98.19 72 LYS A C 1
ATOM 599 O O . LYS A 1 72 ? -5.111 -3.885 8.464 1.00 98.19 72 LYS A O 1
ATOM 604 N N . LEU A 1 73 ? -6.834 -3.248 7.160 1.00 97.88 73 LEU A N 1
ATOM 605 C CA . LEU A 1 73 ? -6.019 -3.003 5.977 1.00 97.88 73 LEU A CA 1
ATOM 606 C C . LEU A 1 73 ? -5.136 -1.761 6.145 1.00 97.88 73 LEU A C 1
ATOM 608 O O . LEU A 1 73 ? -3.958 -1.808 5.793 1.00 97.88 73 LEU A O 1
ATOM 612 N N . ILE A 1 74 ? -5.666 -0.706 6.774 1.00 98.50 74 ILE A N 1
ATOM 613 C CA . ILE A 1 74 ? -4.885 0.483 7.149 1.00 98.50 74 ILE A CA 1
ATOM 614 C C . ILE A 1 74 ? -3.725 0.091 8.069 1.00 98.50 74 ILE A C 1
ATOM 616 O O . ILE A 1 74 ? -2.569 0.383 7.763 1.00 98.50 74 ILE A O 1
ATOM 620 N N . GLN A 1 75 ? -4.011 -0.644 9.149 1.00 98.38 75 GLN A N 1
ATOM 621 C CA . GLN A 1 75 ? -2.980 -1.089 10.090 1.00 98.38 75 GLN A CA 1
ATOM 622 C C . GLN A 1 75 ? -1.929 -1.977 9.425 1.00 98.38 75 GLN A C 1
ATOM 624 O O . GLN A 1 75 ? -0.738 -1.796 9.655 1.00 98.38 75 GLN A O 1
ATOM 629 N N . LYS A 1 76 ? -2.340 -2.875 8.523 1.00 98.00 76 LYS A N 1
ATOM 630 C CA . LYS A 1 76 ? -1.405 -3.693 7.741 1.00 98.00 76 LYS A CA 1
ATOM 631 C C . LYS A 1 76 ? -0.422 -2.837 6.934 1.00 98.00 76 LYS A C 1
ATOM 633 O O . LYS A 1 76 ? 0.754 -3.186 6.848 1.00 98.00 76 LYS A O 1
ATOM 638 N N . GLY A 1 77 ? -0.894 -1.744 6.333 1.00 98.06 77 GLY A N 1
ATOM 639 C CA . GLY A 1 77 ? -0.037 -0.803 5.615 1.00 98.06 77 GLY A CA 1
ATOM 640 C C . GLY A 1 77 ? 0.926 -0.060 6.544 1.00 98.06 77 GLY A C 1
ATOM 641 O O . GLY A 1 77 ? 2.113 0.019 6.243 1.00 98.06 77 GLY A O 1
ATOM 642 N N . PHE A 1 78 ? 0.453 0.405 7.703 1.00 98.38 78 PHE A N 1
ATOM 643 C CA . PHE A 1 78 ? 1.311 1.054 8.700 1.00 98.38 78 PHE A CA 1
ATOM 644 C C . PHE A 1 78 ? 2.390 0.123 9.251 1.00 98.38 78 PHE A C 1
ATOM 646 O O . PHE A 1 78 ? 3.556 0.505 9.253 1.00 98.38 78 PHE A O 1
ATOM 653 N N . SER A 1 79 ? 2.041 -1.114 9.614 1.00 98.06 79 SER A N 1
ATOM 654 C CA . SER A 1 79 ? 3.021 -2.090 10.099 1.00 98.06 79 SER A CA 1
ATOM 655 C C . SER A 1 79 ? 4.115 -2.381 9.070 1.00 98.06 79 SER A C 1
ATOM 657 O O . SER A 1 79 ? 5.261 -2.580 9.452 1.00 98.06 79 SER A O 1
ATOM 659 N N . LEU A 1 80 ? 3.799 -2.385 7.768 1.00 97.44 80 LEU A N 1
ATOM 660 C CA . LEU A 1 80 ? 4.824 -2.536 6.730 1.00 97.44 80 LEU A CA 1
ATOM 661 C C . LEU A 1 80 ? 5.823 -1.376 6.749 1.00 97.44 80 LEU A C 1
ATOM 663 O O . LEU A 1 80 ? 7.019 -1.635 6.716 1.00 97.44 80 LEU A O 1
ATOM 667 N N . LEU A 1 81 ? 5.348 -0.130 6.842 1.00 97.75 81 LEU A N 1
ATOM 668 C CA . LEU A 1 81 ? 6.228 1.044 6.878 1.00 97.75 81 LEU A CA 1
ATOM 669 C C . LEU A 1 81 ? 7.053 1.118 8.161 1.00 97.75 81 LEU A C 1
ATOM 671 O O . LEU A 1 81 ? 8.201 1.544 8.119 1.00 97.75 81 LEU A O 1
ATOM 675 N N . GLU A 1 82 ? 6.488 0.692 9.290 1.00 97.50 82 GLU A N 1
ATOM 676 C CA . GLU A 1 82 ? 7.217 0.588 10.556 1.00 97.50 82 GLU A CA 1
ATOM 677 C C . GLU A 1 82 ? 8.334 -0.459 10.465 1.00 97.50 82 GLU A C 1
ATOM 679 O O . GLU A 1 82 ? 9.466 -0.177 10.849 1.00 97.50 82 GLU A O 1
ATOM 684 N N . LEU A 1 83 ? 8.048 -1.634 9.889 1.00 97.19 83 LEU A N 1
ATOM 685 C CA . LEU A 1 83 ? 9.033 -2.706 9.699 1.00 97.19 83 LEU A CA 1
ATOM 686 C C . LEU A 1 83 ? 10.141 -2.349 8.700 1.00 97.19 83 LEU A C 1
ATOM 688 O O . LEU A 1 83 ? 11.226 -2.919 8.783 1.00 97.19 83 LEU A O 1
ATOM 692 N N . THR A 1 84 ? 9.874 -1.450 7.749 1.00 95.75 84 THR A N 1
ATOM 693 C CA . THR A 1 84 ? 10.868 -0.969 6.775 1.00 95.75 84 THR A CA 1
ATOM 694 C C . THR A 1 84 ? 11.474 0.385 7.146 1.00 95.75 84 THR A C 1
ATOM 696 O O . THR A 1 84 ? 12.192 0.954 6.333 1.00 95.75 84 THR A O 1
ATOM 699 N N . GLU A 1 85 ? 11.185 0.910 8.341 1.00 96.31 85 GLU A N 1
ATOM 700 C CA . GLU A 1 85 ? 11.701 2.192 8.851 1.00 96.31 85 GLU A CA 1
ATOM 701 C C . GLU A 1 85 ? 11.353 3.425 7.981 1.00 96.31 85 GLU A C 1
ATOM 703 O O . GLU A 1 85 ? 11.983 4.482 8.067 1.00 96.31 85 GLU A O 1
ATOM 708 N N . GLU A 1 86 ? 10.277 3.346 7.193 1.00 96.06 86 GLU A N 1
ATOM 709 C CA . GLU A 1 86 ? 9.805 4.399 6.278 1.00 96.06 86 GLU A CA 1
ATOM 710 C C . GLU A 1 86 ? 8.977 5.471 7.018 1.00 96.06 86 GLU A C 1
ATOM 712 O O . GLU A 1 86 ? 7.806 5.741 6.730 1.00 96.06 86 GLU A O 1
ATOM 717 N N . THR A 1 87 ? 9.593 6.091 8.026 1.00 94.62 87 THR A N 1
ATOM 718 C CA . THR A 1 87 ? 8.940 6.996 8.993 1.00 94.62 87 THR A CA 1
ATOM 719 C C . THR A 1 87 ? 8.297 8.233 8.359 1.00 94.62 87 THR A C 1
ATOM 721 O O . THR A 1 87 ? 7.208 8.647 8.769 1.00 94.62 87 THR A O 1
ATOM 724 N N . SER A 1 88 ? 8.931 8.808 7.333 1.00 95.75 88 SER A N 1
ATOM 725 C CA . SER A 1 88 ? 8.390 9.951 6.587 1.00 95.75 88 SER A CA 1
ATOM 726 C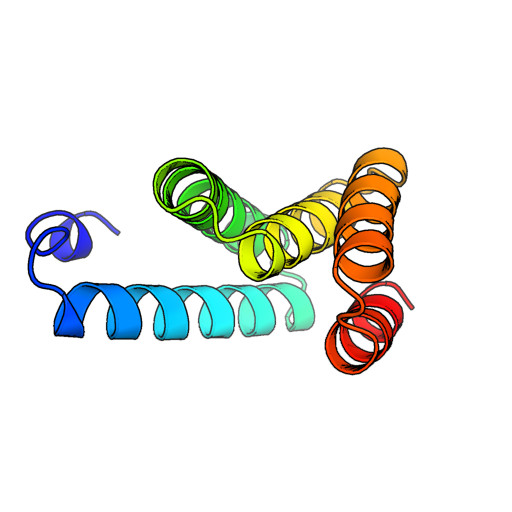 C . SER A 1 88 ? 7.086 9.576 5.877 1.00 95.75 88 SER A C 1
ATOM 728 O O . SER A 1 88 ? 6.062 10.244 6.038 1.00 95.75 88 SER A O 1
ATOM 730 N N . MET A 1 89 ? 7.084 8.446 5.163 1.00 95.56 89 MET A N 1
ATOM 731 C CA . MET A 1 89 ? 5.903 7.944 4.460 1.00 95.56 89 MET A CA 1
ATOM 732 C C . MET A 1 89 ? 4.778 7.583 5.432 1.00 95.56 89 MET A C 1
ATOM 734 O O . MET A 1 89 ? 3.621 7.916 5.180 1.00 95.56 89 MET A O 1
ATOM 738 N N . LEU A 1 90 ? 5.113 6.970 6.571 1.00 97.25 90 LEU A N 1
ATOM 739 C CA . LEU A 1 90 ? 4.145 6.652 7.620 1.00 97.25 90 LEU A CA 1
ATOM 740 C C . LEU A 1 90 ? 3.443 7.912 8.145 1.00 97.25 90 LEU A C 1
ATOM 742 O O . LEU A 1 90 ? 2.223 7.920 8.287 1.00 97.25 90 LEU A O 1
ATOM 746 N N . SER A 1 91 ? 4.201 8.983 8.400 1.00 96.75 91 SER A N 1
ATOM 747 C CA . SER A 1 91 ? 3.652 10.277 8.826 1.00 96.75 91 SER A CA 1
ATOM 748 C C . SER A 1 91 ? 2.708 10.871 7.779 1.00 96.75 91 SER A C 1
ATOM 750 O O . SER A 1 91 ? 1.626 11.350 8.118 1.00 96.75 91 SER A O 1
ATOM 752 N N . HIS A 1 92 ? 3.073 10.791 6.496 1.00 95.12 92 HIS A N 1
ATOM 753 C CA . HIS A 1 92 ? 2.214 11.250 5.406 1.00 95.12 92 HIS A CA 1
ATOM 754 C C . HIS A 1 92 ? 0.910 10.453 5.311 1.00 95.12 92 HIS A C 1
ATOM 756 O O . HIS A 1 92 ? -0.153 11.059 5.234 1.00 95.12 92 HIS A O 1
ATOM 762 N N . LEU A 1 93 ? 0.971 9.121 5.373 1.00 96.19 93 LEU A N 1
ATOM 763 C CA . LEU A 1 93 ? -0.225 8.283 5.266 1.00 96.19 93 LEU A CA 1
ATOM 764 C C . LEU A 1 93 ? -1.136 8.370 6.494 1.00 96.19 93 LEU A C 1
ATOM 766 O O . LEU A 1 93 ? -2.346 8.246 6.344 1.00 96.19 93 LEU A O 1
ATOM 770 N N . LYS A 1 94 ? -0.599 8.620 7.696 1.00 96.69 94 LYS A N 1
ATOM 771 C CA . LYS A 1 94 ? -1.431 8.880 8.886 1.00 96.69 94 LYS A CA 1
ATOM 772 C C . LYS A 1 94 ? -2.337 10.097 8.685 1.00 96.69 94 LYS A C 1
ATOM 774 O O . LYS A 1 94 ? -3.517 10.008 8.995 1.00 96.69 94 LYS A O 1
ATOM 779 N N . LYS A 1 95 ? -1.828 11.160 8.055 1.00 95.81 95 LYS A N 1
ATOM 780 C CA . LYS A 1 95 ? -2.620 12.353 7.703 1.00 95.81 95 LYS A CA 1
ATOM 781 C C . LYS A 1 95 ? -3.690 12.096 6.639 1.00 95.81 95 LYS A C 1
ATOM 783 O O . LYS A 1 95 ? -4.622 12.874 6.546 1.00 95.81 95 LYS A O 1
ATOM 788 N N . GLU A 1 96 ? -3.554 11.054 5.813 1.00 93.62 96 GLU A N 1
ATOM 789 C CA . GLU A 1 96 ? -4.600 10.678 4.845 1.00 93.62 96 GLU A CA 1
ATOM 790 C C . GLU A 1 96 ? -5.788 9.963 5.514 1.00 93.62 96 GLU A C 1
ATOM 792 O O . GLU A 1 96 ? -6.851 9.856 4.905 1.00 93.62 96 GLU A O 1
ATOM 797 N N . VAL A 1 97 ? -5.597 9.433 6.729 1.00 93.00 97 VAL A N 1
ATOM 798 C CA . VAL A 1 97 ? -6.631 8.730 7.509 1.00 93.00 97 VAL A CA 1
ATOM 799 C C . VAL A 1 97 ? -7.388 9.677 8.450 1.00 93.00 97 VAL A C 1
ATOM 801 O O . VAL A 1 97 ? -8.526 9.372 8.806 1.00 93.00 97 VAL A O 1
ATOM 804 N N . GLU A 1 98 ? -6.753 10.778 8.865 1.00 81.62 98 GLU A N 1
ATOM 805 C CA . GLU A 1 98 ? -7.342 11.859 9.680 1.00 81.62 98 GLU A CA 1
ATOM 806 C C . GLU A 1 98 ? -8.433 12.635 8.924 1.00 81.62 98 GLU A C 1
ATOM 808 O O . GLU A 1 98 ? -9.480 12.908 9.558 1.00 81.62 98 GLU A O 1
#

Sequence (98 aa):
MQRLEVYKNYQHLYDLRIAILLNLSTLYLYNQDKNMCKQICYTLLEDAKNKKSYDRLAICYVRIGICTDDSKLIQKGFSLLELTEETSMLSHLKKEVE

Organism: Streptococcus pneumoniae (NCBI:txid1313)

Secondary structure (DSSP, 8-state):
-GGGTTTTT-HHHHHHHHHHHHHHHHHHHHTT-HHHHHHHHHHHHHHHHHHT-HHHHHHHHHHHHHHHT-HHHHHHHHHHHHHTT-HHHHHHHHHHH-

Radius of gyration: 13.09 Å; chains: 1; bounding box: 26×23×34 Å

Foldseek 3Di:
DVVLVVCCPVVVSVVVVLVVLLVVLVVCLVVVVLVSNLVSLVVQCVVCVVVVPLLSVLSSQLSNCLSVVPVVSNVVSLVSCVVVVVVVSSVVSVVSND

InterPro domains:
  IPR053163 HTH-type transcriptional regulator Rgg-like [PTHR37038] (1-98)

pLDDT: mean 91.75, std 10.96, range [56.88, 98.5]